Protein AF-A0A965PV73-F1 (afdb_monomer_lite)

Structure (mmCIF, N/CA/C/O backbone):
data_AF-A0A965PV73-F1
#
_entry.id   AF-A0A965PV73-F1
#
loop_
_atom_site.group_PDB
_atom_site.id
_atom_site.type_symbol
_atom_site.label_atom_id
_atom_site.label_alt_id
_atom_site.label_comp_id
_atom_site.label_asym_id
_atom_site.label_entity_id
_atom_site.label_seq_id
_atom_site.pdbx_PDB_ins_code
_atom_site.Cartn_x
_atom_site.Cartn_y
_atom_site.Cartn_z
_atom_site.occupancy
_atom_site.B_iso_or_equiv
_atom_site.auth_seq_id
_atom_site.auth_comp_id
_atom_site.auth_asym_id
_atom_site.auth_atom_id
_atom_site.pdbx_PDB_model_num
ATOM 1 N N . MET A 1 1 ? -19.251 39.673 16.800 1.00 48.88 1 MET A N 1
ATOM 2 C CA . MET A 1 1 ? -19.319 38.233 17.136 1.00 48.88 1 MET A CA 1
ATOM 3 C C . MET A 1 1 ? -20.059 37.533 16.014 1.00 48.88 1 MET A C 1
ATOM 5 O O . MET A 1 1 ? -21.142 37.978 15.672 1.00 48.88 1 MET A O 1
ATOM 9 N N . GLY A 1 2 ? -19.458 36.518 15.401 1.00 39.34 2 GLY A N 1
ATOM 10 C CA . GLY A 1 2 ? -20.055 35.805 14.270 1.00 39.34 2 GLY A CA 1
ATOM 11 C C . GLY A 1 2 ? -19.013 34.952 13.564 1.00 39.34 2 GLY A C 1
ATOM 12 O O . GLY A 1 2 ? -18.670 35.216 12.420 1.00 39.34 2 GLY A O 1
ATOM 13 N N . GLY A 1 3 ? -18.431 34.000 14.296 1.00 51.81 3 GLY A N 1
ATOM 14 C CA . GLY A 1 3 ? -17.510 33.025 13.731 1.00 51.81 3 GLY A CA 1
ATOM 15 C C . GLY A 1 3 ? -18.276 32.049 12.849 1.00 51.81 3 GLY A C 1
ATOM 16 O O . GLY A 1 3 ? -19.057 31.247 13.349 1.00 51.81 3 GLY A O 1
ATOM 17 N N . VAL A 1 4 ? -18.030 32.101 11.545 1.00 46.66 4 VAL A N 1
ATOM 18 C CA . VAL A 1 4 ? -18.339 30.993 10.644 1.00 46.66 4 VAL A CA 1
ATOM 19 C C . VAL A 1 4 ? -17.045 30.239 10.408 1.00 46.66 4 VAL A C 1
ATOM 21 O O . VAL A 1 4 ? -16.159 30.650 9.664 1.00 46.66 4 VAL A O 1
ATOM 24 N N . SER A 1 5 ? -16.933 29.157 11.170 1.00 48.22 5 SER A N 1
ATOM 25 C CA . SER A 1 5 ? -15.919 28.126 11.042 1.00 48.22 5 SER A CA 1
ATOM 26 C C . SER A 1 5 ? -15.879 27.663 9.586 1.00 48.22 5 SER A C 1
ATOM 28 O O . SER A 1 5 ? -16.816 27.023 9.107 1.00 48.22 5 SER A O 1
ATOM 30 N N . CYS A 1 6 ? -14.815 28.023 8.867 1.00 41.34 6 CYS A N 1
ATOM 31 C CA . CYS A 1 6 ? -14.525 27.459 7.558 1.00 41.34 6 CYS A CA 1
ATOM 32 C C . CYS A 1 6 ? -14.080 26.012 7.798 1.00 41.34 6 CYS A C 1
ATOM 34 O O . CYS A 1 6 ? -12.898 25.718 7.979 1.00 41.34 6 CYS A O 1
ATOM 36 N N . PHE A 1 7 ? -15.063 25.117 7.910 1.00 43.34 7 PHE A N 1
ATOM 37 C CA . PHE A 1 7 ? -14.862 23.677 7.906 1.00 43.34 7 PHE A CA 1
ATOM 38 C C . PHE A 1 7 ? -14.247 23.322 6.553 1.00 43.34 7 PHE A C 1
ATOM 40 O O . PHE A 1 7 ? -14.947 23.182 5.551 1.00 43.34 7 PHE A O 1
ATOM 47 N N . LEU A 1 8 ? -12.918 23.220 6.525 1.00 47.44 8 LEU A N 1
ATOM 48 C CA . LEU A 1 8 ? -12.174 22.588 5.447 1.00 47.44 8 LEU A CA 1
ATOM 49 C C . LEU A 1 8 ? -12.802 21.212 5.223 1.00 47.44 8 LEU A C 1
ATOM 51 O O . LEU A 1 8 ? -12.689 20.313 6.060 1.00 47.44 8 LEU A O 1
ATOM 55 N N . ILE A 1 9 ? -13.537 21.098 4.119 1.00 49.75 9 ILE A N 1
ATOM 56 C CA . ILE A 1 9 ? -14.121 19.864 3.612 1.00 49.75 9 ILE A CA 1
ATOM 57 C C . ILE A 1 9 ? -13.017 18.814 3.668 1.00 49.75 9 ILE A C 1
ATOM 59 O O . ILE A 1 9 ? -11.988 18.958 3.008 1.00 49.75 9 ILE A O 1
ATOM 63 N N . ARG A 1 10 ? -13.203 17.798 4.521 1.00 49.03 10 ARG A N 1
ATOM 64 C CA . ARG A 1 10 ? -12.298 16.655 4.617 1.00 49.03 10 ARG A CA 1
ATOM 65 C C . ARG A 1 10 ? -12.047 16.150 3.203 1.00 49.03 10 ARG A C 1
ATOM 67 O O . ARG A 1 10 ? -12.977 15.708 2.529 1.00 49.03 10 ARG A O 1
ATOM 74 N N . SER A 1 11 ? -10.792 16.239 2.781 1.00 57.44 11 SER A N 1
ATOM 75 C CA . SER A 1 11 ? -10.241 15.542 1.630 1.00 57.44 11 SER A CA 1
ATOM 76 C C . SER A 1 11 ? -10.849 14.143 1.556 1.00 57.44 11 SER A C 1
ATOM 78 O O . SER A 1 11 ? -10.861 13.442 2.565 1.00 57.44 11 SER A O 1
ATOM 80 N N . ASN A 1 12 ? -11.416 13.807 0.394 1.00 67.38 12 ASN A N 1
ATOM 81 C CA . ASN A 1 12 ? -12.043 12.537 0.017 1.00 67.38 12 ASN A CA 1
ATOM 82 C C . ASN A 1 12 ? -11.876 11.397 1.058 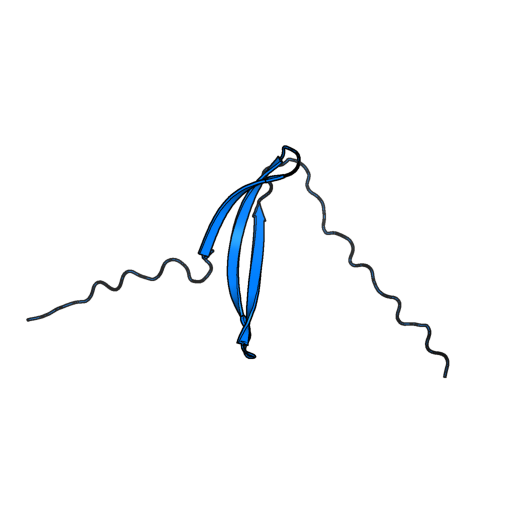1.00 67.38 12 ASN A C 1
ATOM 84 O O . ASN A 1 12 ? -10.746 10.961 1.274 1.00 67.38 12 ASN A O 1
ATOM 88 N N . PRO A 1 13 ? -12.953 10.848 1.660 1.00 68.31 13 PRO A N 1
ATOM 89 C CA . PRO A 1 13 ? -12.850 9.784 2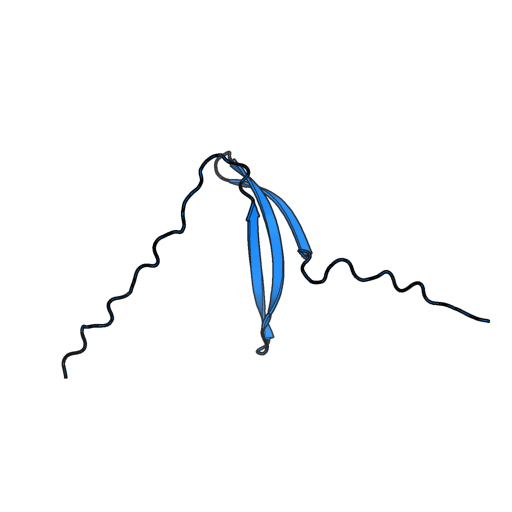.671 1.00 68.31 13 PRO A CA 1
ATOM 90 C C . PRO A 1 13 ? -12.210 8.488 2.144 1.00 68.31 13 PRO A C 1
ATOM 92 O O . PRO A 1 13 ? -11.847 7.616 2.930 1.00 68.31 13 PRO A O 1
ATOM 95 N N . LEU A 1 14 ? -12.073 8.355 0.821 1.00 73.69 14 LEU A N 1
ATOM 96 C CA . LEU A 1 14 ? -11.387 7.250 0.153 1.00 73.69 14 LEU A CA 1
ATOM 97 C C . LEU A 1 14 ? -9.902 7.540 -0.117 1.00 73.69 14 LEU A C 1
ATOM 99 O O . LEU A 1 14 ? -9.204 6.679 -0.653 1.00 73.69 14 LEU A O 1
ATOM 103 N N . ALA A 1 15 ? -9.398 8.725 0.229 1.00 78.88 15 ALA A N 1
ATOM 104 C CA . ALA A 1 15 ? -7.996 9.062 0.045 1.00 78.88 15 ALA A CA 1
ATOM 105 C C . ALA A 1 15 ? -7.107 8.194 0.956 1.00 78.88 15 ALA A C 1
ATOM 107 O O . ALA A 1 15 ? -7.455 7.953 2.116 1.00 78.88 15 ALA A O 1
ATOM 108 N N . PRO A 1 16 ? -5.968 7.703 0.445 1.00 83.25 16 PRO A N 1
ATOM 109 C CA . PRO A 1 16 ? -5.011 6.966 1.258 1.00 83.25 16 PRO A CA 1
ATOM 110 C C . PRO A 1 16 ? -4.372 7.868 2.310 1.00 83.25 16 PRO A C 1
ATOM 112 O O . PRO A 1 16 ? -4.149 9.057 2.088 1.00 83.25 16 PRO A O 1
ATOM 115 N N . GLN A 1 17 ? -4.050 7.264 3.450 1.00 87.69 17 GLN A N 1
ATOM 116 C CA . GLN A 1 17 ? -3.343 7.921 4.550 1.00 87.69 17 GLN A CA 1
ATOM 117 C C . GLN A 1 17 ? -1.847 8.042 4.258 1.00 87.69 17 GLN A C 1
ATOM 119 O O . GLN A 1 17 ? -1.217 9.009 4.676 1.00 87.69 17 GLN A O 1
ATOM 124 N N . TRP A 1 18 ? -1.293 7.084 3.510 1.00 83.88 18 TRP A N 1
ATOM 125 C CA . TRP A 1 18 ? 0.101 7.108 3.082 1.00 83.88 18 TRP A CA 1
ATOM 126 C C . TRP A 1 18 ? 0.206 6.877 1.582 1.00 83.88 18 TRP A C 1
ATOM 128 O O . TRP A 1 18 ? -0.496 6.038 1.017 1.00 83.88 18 TRP A O 1
ATOM 138 N N . GLN A 1 19 ? 1.109 7.613 0.948 1.00 88.31 19 GLN A N 1
ATOM 139 C CA . GLN A 1 19 ? 1.477 7.443 -0.450 1.00 88.31 19 GLN A CA 1
ATOM 140 C C . GLN A 1 19 ? 2.994 7.548 -0.570 1.00 88.31 19 GLN A C 1
ATOM 142 O O . GLN A 1 19 ? 3.617 8.361 0.113 1.00 88.31 19 GLN A O 1
ATOM 147 N N . GLY A 1 20 ? 3.590 6.744 -1.441 1.00 86.00 20 GLY A N 1
ATOM 148 C CA . GLY A 1 20 ? 5.024 6.788 -1.691 1.00 86.00 20 GLY A CA 1
ATOM 149 C C . GLY A 1 20 ? 5.419 5.975 -2.911 1.00 86.00 20 GLY A C 1
ATOM 150 O O . GLY A 1 20 ? 4.624 5.210 -3.453 1.00 86.00 20 GLY A O 1
ATOM 151 N N . VAL A 1 21 ? 6.660 6.145 -3.349 1.00 87.81 21 VAL A N 1
ATOM 152 C CA . VAL A 1 21 ? 7.263 5.288 -4.370 1.00 87.81 21 VAL A CA 1
ATOM 153 C C . VAL A 1 21 ? 8.224 4.349 -3.666 1.00 87.81 21 VAL A C 1
ATOM 155 O O . VAL A 1 21 ? 9.075 4.799 -2.900 1.00 87.81 21 VAL A O 1
ATOM 158 N N . ILE A 1 22 ? 8.087 3.054 -3.921 1.00 84.31 22 ILE A N 1
ATOM 159 C CA . ILE A 1 22 ? 9.033 2.042 -3.452 1.00 84.31 22 ILE A CA 1
ATOM 160 C C . ILE A 1 22 ? 9.736 1.410 -4.648 1.00 84.31 22 ILE A C 1
ATOM 162 O O . ILE A 1 22 ? 9.185 1.350 -5.749 1.00 84.31 22 ILE A O 1
ATOM 166 N N . LYS A 1 23 ? 10.965 0.944 -4.433 1.00 83.88 23 LYS A N 1
ATOM 167 C CA . LYS A 1 23 ? 11.745 0.217 -5.434 1.00 83.88 23 LYS A CA 1
ATOM 168 C C . LYS A 1 23 ? 11.856 -1.244 -5.003 1.00 83.88 23 LYS A C 1
ATOM 170 O O . LYS A 1 23 ? 12.421 -1.509 -3.947 1.00 83.88 23 LYS A O 1
ATOM 175 N N . ILE A 1 24 ? 11.334 -2.163 -5.812 1.00 81.31 24 ILE A N 1
ATOM 176 C CA . ILE A 1 24 ? 11.442 -3.618 -5.606 1.00 81.31 24 ILE A CA 1
ATOM 177 C C . ILE A 1 24 ? 12.125 -4.199 -6.842 1.00 81.31 24 ILE A C 1
ATOM 179 O O . ILE A 1 24 ? 11.635 -3.983 -7.946 1.00 81.31 24 ILE A O 1
ATOM 183 N N . ASP A 1 25 ? 13.263 -4.877 -6.675 1.00 77.75 25 ASP A N 1
ATOM 184 C CA . ASP A 1 25 ? 13.960 -5.607 -7.750 1.00 77.75 25 ASP A CA 1
ATOM 185 C C . ASP A 1 25 ? 14.130 -4.804 -9.060 1.00 77.75 25 ASP A C 1
ATOM 187 O O . ASP A 1 25 ? 13.977 -5.320 -10.162 1.00 77.75 25 ASP A O 1
ATOM 191 N N . ASN A 1 26 ? 14.441 -3.505 -8.929 1.00 80.69 26 ASN A N 1
ATOM 192 C CA . ASN A 1 26 ? 14.565 -2.489 -9.992 1.00 80.69 26 ASN A CA 1
ATOM 193 C C . ASN A 1 26 ? 13.283 -1.903 -10.605 1.00 80.69 26 ASN A C 1
ATOM 195 O O . ASN A 1 26 ? 13.388 -0.987 -11.423 1.00 80.69 26 ASN A O 1
ATOM 199 N N . VAL A 1 27 ? 12.098 -2.297 -10.154 1.00 79.62 27 VAL A N 1
ATOM 200 C CA . VAL A 1 27 ? 10.832 -1.671 -10.557 1.00 79.62 27 VAL A CA 1
ATOM 201 C C . VAL A 1 27 ? 10.450 -0.582 -9.557 1.00 79.62 27 VAL A C 1
ATOM 203 O O . VAL A 1 27 ? 10.404 -0.823 -8.350 1.00 79.62 27 VAL A O 1
ATOM 206 N N . GLN A 1 28 ? 10.179 0.629 -10.053 1.00 82.25 28 GLN A N 1
ATOM 207 C CA . GLN A 1 28 ? 9.564 1.687 -9.250 1.00 82.25 28 GLN A CA 1
ATOM 208 C C . GLN A 1 28 ? 8.053 1.515 -9.253 1.00 82.25 28 GLN A C 1
ATOM 210 O O . GLN A 1 28 ? 7.430 1.424 -10.312 1.00 82.25 28 GLN A O 1
ATOM 215 N N . VAL A 1 29 ? 7.469 1.494 -8.063 1.00 83.25 29 VAL A N 1
ATOM 216 C CA . VAL A 1 29 ? 6.047 1.240 -7.890 1.00 83.25 29 VAL A CA 1
ATOM 217 C C . VAL A 1 29 ? 5.453 2.279 -6.960 1.00 83.25 29 VAL A C 1
ATOM 219 O O . VAL A 1 29 ? 6.009 2.557 -5.894 1.00 83.25 29 VAL A O 1
ATOM 222 N N . LYS A 1 30 ? 4.321 2.863 -7.358 1.00 86.31 30 LYS A N 1
ATOM 223 C CA . LYS A 1 30 ? 3.572 3.765 -6.484 1.00 86.31 30 LYS A CA 1
ATOM 224 C C . LYS A 1 30 ? 2.736 2.922 -5.531 1.00 86.31 30 LYS A C 1
ATOM 226 O O . LYS A 1 30 ? 1.922 2.108 -5.962 1.00 86.31 30 LYS A O 1
ATOM 231 N N . LEU A 1 31 ? 2.950 3.118 -4.239 1.00 88.50 31 LEU A N 1
ATOM 232 C CA . LEU A 1 31 ? 2.223 2.457 -3.171 1.00 88.50 31 LEU A CA 1
ATOM 233 C C . LEU A 1 31 ? 1.308 3.469 -2.487 1.00 88.50 31 LEU A C 1
ATOM 235 O O . LEU A 1 31 ? 1.741 4.555 -2.100 1.00 88.50 31 LEU A O 1
ATOM 239 N N . ALA A 1 32 ? 0.054 3.085 -2.307 1.00 90.12 32 ALA A N 1
ATOM 240 C CA . ALA A 1 32 ? -0.912 3.784 -1.480 1.00 90.12 32 ALA A CA 1
ATOM 241 C C . ALA A 1 32 ? -1.366 2.863 -0.343 1.00 90.12 32 ALA A C 1
ATOM 243 O O . ALA A 1 32 ? -1.549 1.663 -0.555 1.00 90.12 32 ALA A O 1
ATOM 244 N N . ALA A 1 33 ? -1.553 3.413 0.856 1.00 89.12 33 ALA A N 1
ATOM 245 C CA . ALA A 1 33 ? -1.963 2.648 2.024 1.00 89.12 33 ALA A CA 1
ATOM 246 C C . ALA A 1 33 ? -3.085 3.321 2.825 1.00 89.12 33 ALA A C 1
ATOM 248 O O . ALA A 1 33 ? -3.129 4.546 2.978 1.00 89.12 33 ALA A O 1
ATOM 249 N N . TRP A 1 34 ? -3.966 2.492 3.385 1.00 90.94 34 TRP A N 1
ATOM 250 C CA . TRP A 1 34 ? -5.062 2.886 4.270 1.00 90.94 34 TRP A CA 1
ATOM 251 C C . TRP A 1 34 ? -5.027 2.030 5.532 1.00 90.94 34 TRP A C 1
ATOM 253 O O . TRP A 1 34 ? -5.026 0.800 5.436 1.00 90.94 34 TRP A O 1
ATOM 263 N N . SER A 1 35 ? -5.071 2.652 6.708 1.00 89.25 35 SER A N 1
ATOM 264 C CA . SER A 1 35 ? -5.347 1.933 7.950 1.00 89.25 35 SER A CA 1
ATOM 265 C C . SER A 1 35 ? -6.849 1.728 8.104 1.00 89.25 35 SER A C 1
ATOM 267 O O . SER A 1 35 ? -7.640 2.667 7.961 1.00 89.25 35 SER A O 1
A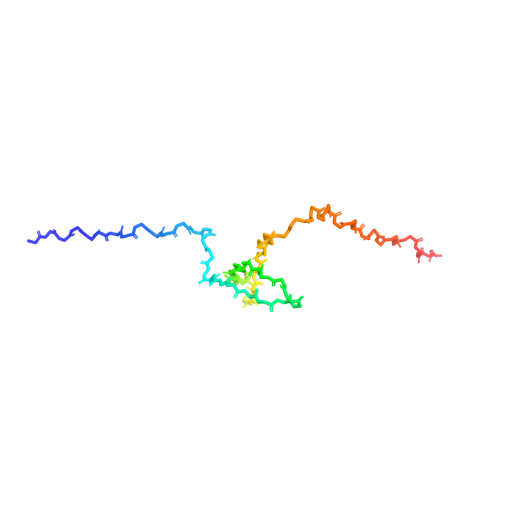TOM 269 N N . LYS A 1 36 ? -7.249 0.490 8.387 1.00 88.31 36 LYS A N 1
ATOM 270 C CA . LYS A 1 36 ? -8.631 0.114 8.674 1.00 88.31 36 LYS A CA 1
ATOM 271 C C . LYS A 1 36 ? -8.687 -0.602 10.010 1.00 88.31 36 LYS A C 1
ATOM 273 O O . LYS A 1 36 ? -8.015 -1.608 10.208 1.00 88.31 36 LYS A O 1
ATOM 278 N N . THR A 1 37 ? -9.556 -0.130 10.891 1.00 89.38 37 THR A N 1
ATOM 279 C CA . THR A 1 37 ? -9.875 -0.823 12.139 1.00 89.38 37 THR A CA 1
ATOM 280 C C . THR A 1 37 ? -11.165 -1.606 11.942 1.00 89.38 37 THR A C 1
ATOM 282 O O . THR A 1 37 ? -12.182 -1.055 11.520 1.00 89.38 37 THR A O 1
ATOM 285 N N . SER A 1 38 ? -11.127 -2.907 12.209 1.00 86.88 38 SER A N 1
ATOM 286 C CA . SER A 1 38 ? -12.327 -3.747 12.212 1.00 86.88 38 SER A CA 1
ATOM 287 C C . SER A 1 38 ? -13.213 -3.461 13.422 1.00 86.88 38 SER A C 1
ATOM 289 O O . SER A 1 38 ? -12.775 -2.897 14.422 1.00 86.88 38 SER A O 1
ATOM 291 N N . LYS A 1 39 ? -14.465 -3.922 13.359 1.00 84.06 39 LYS A N 1
ATOM 292 C CA . LYS A 1 39 ? -15.435 -3.784 14.456 1.00 84.06 39 LYS A CA 1
ATOM 293 C C . LYS A 1 39 ? -14.971 -4.444 15.763 1.00 84.06 39 LYS A C 1
ATOM 295 O O . LYS A 1 39 ? -15.400 -4.026 16.827 1.00 84.06 39 LYS A O 1
ATOM 300 N N . THR A 1 40 ? -14.097 -5.448 15.679 1.00 90.44 40 THR A N 1
ATOM 301 C CA . THR A 1 40 ? -13.525 -6.175 16.823 1.00 90.44 40 THR A CA 1
ATOM 302 C C . THR A 1 40 ? -12.219 -5.564 17.340 1.00 90.44 40 THR A C 1
ATOM 304 O O . THR A 1 40 ? -11.622 -6.111 18.258 1.00 90.44 40 THR A O 1
ATOM 307 N N . GLY A 1 41 ? -11.758 -4.445 16.766 1.00 89.88 41 GLY A N 1
ATOM 308 C CA . GLY A 1 41 ? -10.558 -3.724 17.207 1.00 89.88 41 GLY A CA 1
ATOM 309 C C . GLY A 1 41 ? -9.263 -4.099 16.481 1.00 89.88 41 GLY A C 1
ATOM 310 O O . GLY A 1 41 ? -8.256 -3.420 16.660 1.00 89.88 41 GLY A O 1
ATOM 311 N N . ASN A 1 42 ? -9.273 -5.113 15.609 1.00 89.88 42 ASN A N 1
ATOM 312 C CA . ASN A 1 42 ? -8.083 -5.472 14.833 1.00 89.88 42 ASN A CA 1
ATOM 313 C C . ASN A 1 42 ? -7.752 -4.371 13.820 1.00 89.88 42 ASN A C 1
ATOM 315 O O . ASN A 1 42 ? -8.652 -3.893 13.120 1.00 89.88 42 ASN A O 1
ATOM 319 N N . GLN A 1 43 ? -6.473 -4.010 13.722 1.00 90.56 43 GLN A N 1
ATOM 320 C CA . GLN A 1 43 ? -5.960 -3.029 12.769 1.00 90.56 43 GLN A CA 1
ATOM 321 C C . GLN A 1 43 ? -5.383 -3.734 11.543 1.00 90.56 43 GLN A C 1
ATOM 323 O O . GLN A 1 43 ? -4.589 -4.665 11.662 1.00 90.56 43 GLN A O 1
ATOM 328 N N . TYR A 1 44 ? -5.774 -3.269 10.363 1.00 89.62 44 TYR A N 1
ATOM 329 C CA . TYR A 1 44 ? -5.334 -3.797 9.081 1.00 89.62 44 TYR A CA 1
ATOM 330 C C . TYR A 1 44 ? -4.775 -2.677 8.221 1.00 89.62 44 TYR A C 1
ATOM 332 O O . TYR A 1 44 ? -5.344 -1.586 8.153 1.00 89.62 44 TYR A O 1
ATOM 340 N N . LEU A 1 45 ? -3.704 -2.982 7.498 1.00 88.38 45 LEU A N 1
ATOM 341 C CA . LEU A 1 45 ? -3.156 -2.100 6.483 1.00 88.38 45 LEU A CA 1
ATOM 342 C C . LEU A 1 45 ? -3.621 -2.583 5.108 1.00 88.38 45 LEU A C 1
ATOM 344 O O . LEU A 1 45 ? -3.249 -3.662 4.656 1.00 88.38 45 LEU A O 1
ATOM 348 N N . SER A 1 46 ? -4.470 -1.797 4.450 1.00 86.62 46 SER A N 1
ATOM 349 C CA . SER A 1 46 ? -4.818 -2.024 3.044 1.00 86.62 46 SER A CA 1
ATOM 350 C C . SER A 1 46 ? -3.770 -1.353 2.169 1.00 86.62 46 SER A C 1
ATOM 352 O O . SER A 1 46 ? -3.502 -0.170 2.363 1.00 86.62 46 SER A O 1
ATOM 354 N N . LEU A 1 47 ? -3.212 -2.084 1.209 1.00 86.69 47 LEU A N 1
ATOM 355 C CA . LEU A 1 47 ? -2.208 -1.593 0.270 1.00 86.69 47 LEU A CA 1
ATOM 356 C C . LEU A 1 47 ? -2.768 -1.647 -1.154 1.00 86.69 47 LEU A C 1
ATOM 358 O O . LEU A 1 47 ? -3.358 -2.654 -1.543 1.00 86.69 47 LEU A O 1
ATOM 362 N N . ALA A 1 48 ? -2.569 -0.584 -1.927 1.00 86.56 48 ALA A N 1
ATOM 363 C CA . ALA A 1 48 ? -2.813 -0.561 -3.363 1.00 86.56 48 ALA A CA 1
ATOM 364 C C . ALA A 1 48 ? -1.523 -0.188 -4.084 1.00 86.56 48 ALA A C 1
ATOM 366 O O . ALA A 1 48 ? -0.788 0.707 -3.664 1.00 86.56 48 ALA A O 1
ATOM 367 N N . VAL A 1 49 ? -1.262 -0.905 -5.165 1.00 85.50 49 VAL A N 1
ATOM 368 C CA . VAL A 1 49 ? -0.008 -0.866 -5.900 1.00 85.50 49 VAL A CA 1
ATOM 369 C C . VAL A 1 49 ? -0.343 -0.439 -7.321 1.00 85.50 49 VAL A C 1
ATOM 371 O O . VAL A 1 49 ? -1.048 -1.163 -8.020 1.00 85.50 49 VAL A O 1
ATOM 374 N N . ASP A 1 50 ? 0.129 0.733 -7.735 1.00 75.00 50 ASP A N 1
ATOM 375 C CA . ASP A 1 50 ? 0.015 1.200 -9.116 1.00 75.00 50 ASP A CA 1
ATOM 376 C C . ASP A 1 50 ? 1.368 0.985 -9.804 1.00 75.00 50 ASP A C 1
ATOM 378 O O . ASP A 1 50 ? 2.340 1.733 -9.618 1.00 75.00 50 ASP A O 1
ATOM 382 N N . SER A 1 51 ? 1.467 -0.141 -10.509 1.00 63.19 51 SER A N 1
ATOM 383 C CA . SER A 1 51 ? 2.644 -0.501 -11.285 1.00 63.19 51 SER A CA 1
ATOM 384 C C . SER A 1 51 ? 2.577 0.187 -12.647 1.00 63.19 51 SER A C 1
ATOM 386 O O . SER A 1 51 ? 1.932 -0.317 -13.566 1.00 63.19 51 SER A O 1
ATOM 388 N N . TYR A 1 52 ? 3.315 1.287 -12.817 1.00 56.03 52 TYR A N 1
ATOM 389 C CA . TYR A 1 52 ? 3.653 1.827 -14.141 1.00 56.03 52 TYR A CA 1
ATOM 390 C C . TYR A 1 52 ? 4.736 0.952 -14.787 1.00 56.03 52 TYR A C 1
ATOM 392 O O . TYR A 1 52 ? 5.868 1.372 -15.012 1.00 56.03 52 TYR A O 1
ATOM 400 N N . GLY A 1 53 ? 4.401 -0.311 -15.025 1.00 51.06 53 GLY A N 1
ATOM 401 C CA . GLY A 1 53 ? 5.236 -1.275 -15.720 1.00 51.06 53 GLY A CA 1
ATOM 402 C C . GLY A 1 53 ? 4.358 -2.006 -16.717 1.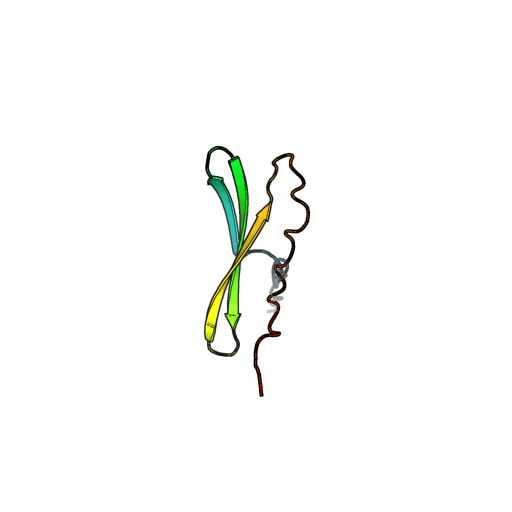00 51.06 53 GLY A C 1
ATOM 403 O O . GLY A 1 53 ? 3.385 -2.641 -16.322 1.00 51.06 53 GLY A O 1
ATOM 404 N N . SER A 1 54 ? 4.677 -1.878 -18.003 1.00 50.84 54 SER A N 1
ATOM 405 C CA . SER A 1 54 ? 4.023 -2.560 -19.118 1.00 50.84 54 SER A CA 1
ATOM 406 C C . SER A 1 54 ? 4.059 -4.077 -18.949 1.00 50.84 54 SER A C 1
ATOM 408 O O . SER A 1 54 ? 4.892 -4.758 -19.531 1.00 50.84 54 SER A O 1
ATOM 410 N N . THR A 1 55 ? 3.161 -4.636 -18.153 1.00 49.38 55 THR A N 1
ATOM 411 C CA . THR A 1 55 ? 2.694 -6.014 -18.277 1.00 49.38 55 THR A CA 1
ATOM 412 C C . THR A 1 55 ? 1.339 -6.067 -17.598 1.00 49.38 55 THR A C 1
ATOM 414 O O . THR A 1 55 ? 1.242 -6.114 -16.373 1.00 49.38 55 THR A O 1
ATOM 417 N N . ALA A 1 56 ? 0.280 -6.054 -18.403 1.00 52.97 56 ALA A N 1
ATOM 418 C CA . ALA A 1 56 ? -1.035 -6.490 -17.974 1.00 52.97 56 ALA A CA 1
ATOM 419 C C . ALA A 1 56 ? -0.920 -7.941 -17.476 1.00 52.97 56 ALA A C 1
ATOM 421 O O . ALA A 1 56 ? -1.038 -8.889 -18.250 1.00 52.97 56 ALA A O 1
ATOM 422 N N . LYS A 1 57 ? -0.644 -8.136 -16.184 1.00 53.66 57 LYS A N 1
ATOM 423 C CA . LYS A 1 57 ? -0.907 -9.414 -15.532 1.00 53.66 57 LYS A CA 1
ATOM 424 C C . LYS A 1 57 ? -2.413 -9.472 -15.338 1.00 53.66 57 LYS A C 1
ATOM 426 O O . LYS A 1 57 ? -2.963 -8.793 -14.474 1.00 53.66 57 LYS A O 1
ATOM 431 N N . GLY A 1 58 ? -3.066 -10.228 -16.219 1.00 61.66 58 GLY A N 1
ATOM 432 C CA . GLY A 1 58 ? -4.468 -10.598 -16.078 1.00 61.66 58 GLY A CA 1
ATOM 433 C C . GLY A 1 58 ? -4.757 -11.187 -14.690 1.00 61.66 58 GLY A C 1
ATOM 434 O O . GLY A 1 58 ? -3.828 -11.555 -13.965 1.00 61.66 58 GLY A O 1
ATOM 435 N N . PRO A 1 59 ? -6.037 -11.246 -14.292 1.00 59.12 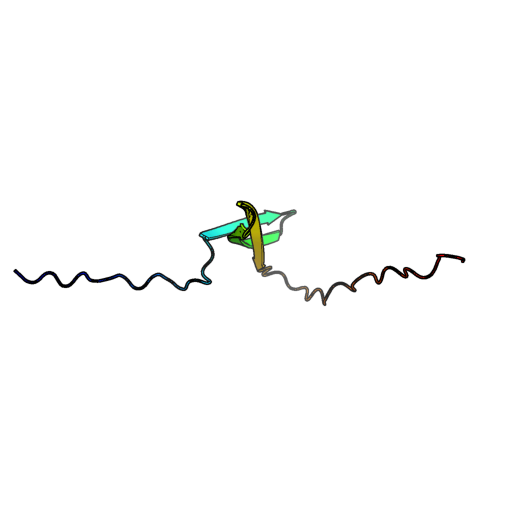59 PRO A N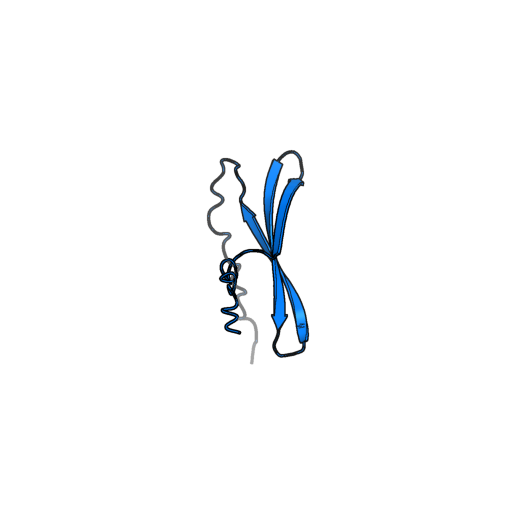 1
ATOM 436 C CA . PRO A 1 59 ? -6.430 -11.714 -12.969 1.00 59.12 59 PRO A CA 1
ATOM 437 C C . PRO A 1 59 ? -5.816 -13.089 -12.684 1.00 59.12 59 PRO A C 1
ATOM 439 O O . PRO A 1 59 ? -5.989 -14.024 -13.464 1.00 59.12 59 PRO A O 1
ATOM 442 N N . TYR A 1 60 ? -5.088 -13.199 -11.568 1.00 62.28 60 TYR A N 1
ATOM 443 C CA . TYR A 1 60 ? -4.585 -14.478 -11.075 1.00 62.28 60 TYR A CA 1
ATOM 444 C C . TYR A 1 60 ? -5.767 -15.453 -10.935 1.00 62.28 60 TYR A C 1
ATOM 446 O O . TYR A 1 60 ? -6.777 -15.081 -10.322 1.00 62.28 60 TYR A O 1
ATOM 454 N N . PRO A 1 61 ? -5.690 -16.673 -11.496 1.00 54.94 61 PRO A N 1
ATOM 455 C CA . PRO A 1 61 ? -6.738 -17.662 -11.309 1.00 54.94 61 PRO A CA 1
ATOM 456 C C . PRO A 1 61 ? -6.847 -17.982 -9.816 1.00 54.94 61 PRO A C 1
ATOM 458 O O . PRO A 1 61 ? -5.864 -18.332 -9.167 1.00 54.94 61 PRO A O 1
ATOM 461 N N . LYS A 1 62 ? -8.052 -17.819 -9.260 1.00 60.69 62 LYS A N 1
ATOM 462 C CA . LYS A 1 62 ? -8.376 -18.337 -7.931 1.00 60.69 62 LYS A CA 1
ATOM 463 C C . LYS A 1 62 ? -8.241 -19.853 -7.999 1.00 60.69 62 LYS A C 1
ATOM 465 O O . LYS A 1 62 ? -9.002 -20.494 -8.720 1.00 60.69 62 LYS A O 1
ATOM 470 N N . GLU A 1 63 ? -7.288 -20.396 -7.258 1.00 54.44 63 GLU A N 1
ATOM 471 C CA . GLU A 1 63 ? -7.209 -21.824 -6.972 1.00 54.44 63 GLU A CA 1
ATOM 472 C C . GLU A 1 63 ? -8.534 -22.222 -6.300 1.00 54.44 63 GLU A C 1
ATOM 474 O O . GLU A 1 63 ? -8.854 -21.751 -5.203 1.00 54.44 63 GLU A O 1
ATOM 479 N N . ARG A 1 64 ? -9.377 -22.987 -7.006 1.00 53.69 64 ARG A N 1
ATOM 480 C CA . ARG A 1 64 ? -10.514 -23.659 -6.376 1.00 53.69 64 ARG A CA 1
ATOM 481 C C . ARG A 1 64 ? -9.902 -24.759 -5.519 1.00 53.69 64 ARG A C 1
ATOM 483 O O . ARG A 1 64 ? -9.218 -25.622 -6.047 1.00 53.69 64 ARG A O 1
ATOM 490 N N . ARG A 1 65 ? -10.102 -24.689 -4.205 1.00 50.72 65 ARG A N 1
ATOM 491 C CA . ARG A 1 65 ? -9.950 -25.872 -3.362 1.00 50.72 65 ARG A CA 1
ATOM 492 C C . ARG A 1 65 ? -11.125 -26.779 -3.698 1.00 50.72 65 ARG A C 1
ATOM 494 O O . ARG A 1 65 ? -12.263 -26.397 -3.433 1.00 50.72 65 ARG A O 1
ATOM 501 N N . ASP A 1 66 ? -10.841 -27.900 -4.342 1.00 52.16 66 ASP A N 1
ATOM 502 C CA . ASP A 1 66 ? -11.775 -29.012 -4.458 1.00 52.16 66 ASP A CA 1
ATOM 503 C C . ASP A 1 66 ? -11.866 -29.659 -3.064 1.00 52.16 66 ASP A C 1
ATOM 505 O O . ASP A 1 66 ? -10.968 -30.376 -2.632 1.00 52.16 66 ASP A O 1
ATOM 509 N N . ASP A 1 67 ? -12.908 -29.298 -2.313 1.00 57.12 67 ASP A N 1
ATOM 510 C CA . ASP A 1 67 ? -13.245 -29.838 -0.986 1.00 57.12 67 ASP A CA 1
ATOM 511 C C . ASP A 1 67 ? -14.223 -31.023 -1.166 1.00 57.12 67 ASP A C 1
ATOM 513 O O . ASP A 1 67 ? -15.308 -31.056 -0.595 1.00 57.12 67 ASP A O 1
ATOM 517 N N . ASP A 1 68 ? -13.864 -31.966 -2.047 1.00 60.41 68 ASP A N 1
ATOM 518 C CA . ASP A 1 68 ? -14.677 -33.136 -2.428 1.00 60.41 68 ASP A CA 1
ATOM 519 C C . ASP A 1 68 ? -13.983 -34.462 -2.045 1.00 60.41 68 ASP A C 1
ATOM 521 O O . ASP A 1 68 ? -13.970 -35.419 -2.814 1.00 60.41 68 ASP A O 1
ATOM 525 N N . ASP A 1 69 ? -13.392 -34.545 -0.848 1.00 62.28 69 ASP A N 1
ATOM 526 C CA . ASP A 1 69 ? -12.847 -35.815 -0.332 1.00 62.28 69 ASP A CA 1
ATOM 527 C C . ASP A 1 69 ? -13.146 -36.010 1.166 1.00 62.28 69 ASP A C 1
ATOM 529 O O . ASP A 1 69 ? -12.263 -36.092 2.022 1.00 62.28 69 ASP A O 1
ATOM 533 N N . VAL A 1 70 ? -14.442 -36.054 1.497 1.00 59.84 70 VAL A N 1
ATOM 534 C CA . VAL A 1 70 ? -14.926 -36.561 2.790 1.00 59.84 70 VAL A CA 1
ATOM 535 C C . VAL A 1 70 ? -15.808 -37.790 2.535 1.00 59.84 70 VAL A C 1
ATOM 537 O O . VAL A 1 70 ? -16.986 -37.629 2.208 1.00 59.84 70 VAL A O 1
ATOM 540 N N . PRO A 1 71 ? -15.280 -39.022 2.651 1.00 73.31 71 PRO A N 1
ATOM 541 C CA . PRO A 1 71 ? -16.116 -40.218 2.614 1.00 73.31 71 PRO A CA 1
ATOM 542 C C . PRO A 1 71 ? -16.928 -40.350 3.915 1.00 73.31 71 PRO A C 1
ATOM 544 O O . PRO A 1 71 ? -16.390 -40.184 5.011 1.00 73.31 71 PRO A O 1
ATOM 547 N N . PHE A 1 72 ? -18.229 -40.619 3.757 1.00 62.44 72 PHE A N 1
ATOM 548 C CA . PHE A 1 72 ? -19.199 -40.928 4.820 1.00 62.44 72 PHE A CA 1
ATOM 549 C C . PHE A 1 72 ? -18.895 -42.246 5.539 1.00 62.44 72 PHE A C 1
ATOM 551 O O . PHE A 1 72 ? -18.461 -43.205 4.858 1.00 62.44 72 PHE A O 1
#

Secondary structure (DSSP, 8-state):
----------S-TTS-SEEEEEEETTEEEEEEEEEEE-TTS-EEEEEEEE--SS---PPPP-----------

Radius of gyration: 21.35 Å; chains: 1; bounding box: 35×79×36 Å

pLDDT: mean 70.64, std 16.5, range [39.34, 90.94]

Foldseek 3Di:
DDDDPPPPDPDDPPAAPDWDWDADPRFTKIKGWHWDADPVGDIDIDIDIHGPDPDPPDDDDDPDDPPPDDDD

Sequence (72 aa):
MGGVSCFLIRSNPLAPQWQGVIKIDNVQVKLAAWSKTSKTGNQYLSLAVDSYGSTAKGPYPKERRDDDDVPF